Protein AF-A0A6I4V7G6-F1 (afdb_monomer_lite)

Structure (mmCIF, N/CA/C/O backbone):
data_AF-A0A6I4V7G6-F1
#
_entry.id   AF-A0A6I4V7G6-F1
#
loop_
_atom_site.group_PDB
_atom_site.id
_atom_site.type_symbol
_atom_site.label_atom_id
_atom_site.label_alt_id
_atom_site.label_comp_id
_atom_site.label_asym_id
_atom_site.label_entity_id
_atom_site.label_seq_id
_atom_site.pdbx_PDB_ins_code
_atom_site.Cartn_x
_atom_site.Cartn_y
_atom_site.Cartn_z
_atom_site.occupancy
_atom_site.B_iso_or_equiv
_atom_site.auth_seq_id
_atom_site.auth_comp_id
_atom_site.auth_asym_id
_atom_site.auth_atom_id
_atom_site.pdbx_PDB_model_num
ATOM 1 N N . MET A 1 1 ? 0.333 3.963 28.676 1.00 95.50 1 MET A N 1
ATOM 2 C CA . MET A 1 1 ? 1.222 2.802 28.929 1.00 95.50 1 MET A CA 1
ATOM 3 C C . MET A 1 1 ? 2.229 2.685 27.794 1.00 95.50 1 MET A C 1
ATOM 5 O O . MET A 1 1 ? 2.007 3.305 26.758 1.00 95.50 1 MET A O 1
ATOM 9 N N . ASN A 1 2 ? 3.295 1.904 27.986 1.00 95.56 2 ASN A N 1
ATOM 10 C CA . ASN A 1 2 ? 4.269 1.588 26.939 1.00 95.56 2 ASN A CA 1
ATOM 11 C C . ASN A 1 2 ? 3.882 0.261 26.275 1.00 95.56 2 ASN A C 1
ATOM 13 O O . ASN A 1 2 ? 3.703 -0.731 26.978 1.00 95.56 2 ASN A O 1
ATOM 17 N N . ILE A 1 3 ? 3.745 0.241 24.950 1.00 94.75 3 ILE A N 1
ATOM 18 C CA . ILE A 1 3 ? 3.299 -0.928 24.179 1.00 94.75 3 ILE A CA 1
ATOM 19 C C . ILE A 1 3 ? 4.276 -1.166 23.020 1.00 94.75 3 ILE A C 1
ATOM 21 O O . ILE A 1 3 ? 4.683 -0.222 22.344 1.00 94.75 3 ILE A O 1
ATOM 25 N N . SER A 1 4 ? 4.657 -2.420 22.766 1.00 92.38 4 SER A N 1
ATOM 26 C CA . SER A 1 4 ? 5.446 -2.803 21.589 1.00 92.38 4 SER A CA 1
ATOM 27 C C . SER A 1 4 ? 4.628 -3.654 20.617 1.00 92.38 4 SER A C 1
ATOM 29 O O . SER A 1 4 ? 3.832 -4.495 21.028 1.00 92.38 4 SER A O 1
ATOM 31 N N . ILE A 1 5 ? 4.828 -3.429 19.316 1.00 92.31 5 ILE A N 1
ATOM 32 C CA . ILE A 1 5 ? 4.197 -4.179 18.224 1.00 92.31 5 ILE A CA 1
ATOM 33 C C . ILE A 1 5 ? 5.294 -4.646 17.266 1.00 92.31 5 ILE A C 1
ATOM 35 O O . ILE A 1 5 ? 6.051 -3.834 16.728 1.00 92.31 5 ILE A O 1
ATOM 39 N N . ILE A 1 6 ? 5.365 -5.958 17.034 1.00 89.69 6 ILE A N 1
ATOM 40 C CA . ILE A 1 6 ? 6.248 -6.573 16.037 1.00 89.69 6 ILE A CA 1
ATOM 41 C C . ILE A 1 6 ? 5.385 -6.985 14.844 1.00 89.69 6 ILE A C 1
ATOM 43 O O . ILE A 1 6 ? 4.446 -7.760 15.000 1.00 89.69 6 ILE A O 1
ATOM 47 N N . GLY A 1 7 ? 5.703 -6.453 13.664 1.00 80.56 7 GLY A N 1
ATOM 48 C CA . GLY A 1 7 ? 4.901 -6.612 12.453 1.00 80.56 7 GLY A CA 1
ATOM 49 C C . GLY A 1 7 ? 3.954 -5.432 12.246 1.00 80.56 7 GLY A C 1
ATOM 50 O O . GLY A 1 7 ? 2.801 -5.452 12.664 1.00 80.56 7 GLY A O 1
ATOM 51 N N . ALA A 1 8 ? 4.435 -4.399 11.557 1.00 81.06 8 ALA A N 1
ATOM 52 C CA . ALA A 1 8 ? 3.681 -3.176 11.272 1.00 81.06 8 ALA A CA 1
ATOM 53 C C . ALA A 1 8 ? 3.189 -3.113 9.813 1.00 81.06 8 ALA A C 1
ATOM 55 O O . ALA A 1 8 ? 3.330 -2.107 9.124 1.00 81.06 8 ALA A O 1
ATOM 56 N N . GLY A 1 9 ? 2.593 -4.220 9.355 1.00 82.44 9 GLY A N 1
ATOM 57 C CA . GLY A 1 9 ? 1.742 -4.234 8.161 1.00 82.44 9 GLY A CA 1
ATOM 58 C C . GLY A 1 9 ? 0.395 -3.540 8.414 1.00 82.44 9 GLY A C 1
ATOM 59 O O . GLY A 1 9 ? 0.224 -2.859 9.426 1.00 82.44 9 GLY A O 1
ATOM 60 N N . ASN A 1 10 ? -0.595 -3.761 7.541 1.00 80.81 10 ASN A N 1
ATOM 61 C CA . ASN A 1 10 ? -1.910 -3.097 7.618 1.00 80.81 10 ASN A CA 1
ATOM 62 C C . ASN A 1 10 ? -2.555 -3.177 9.017 1.00 80.81 10 ASN A C 1
ATOM 64 O O . ASN A 1 10 ? -3.034 -2.173 9.544 1.00 80.81 10 ASN A O 1
ATOM 68 N N . ILE A 1 11 ? -2.506 -4.349 9.661 1.00 84.62 11 ILE A N 1
ATOM 69 C CA . ILE A 1 11 ? -3.095 -4.564 10.993 1.00 84.62 11 ILE A CA 1
ATOM 70 C C . ILE A 1 11 ? -2.273 -3.868 12.086 1.00 84.62 11 ILE A C 1
ATOM 72 O O . ILE A 1 11 ? -2.802 -3.031 12.818 1.00 84.62 11 ILE A O 1
ATOM 76 N N . GLY A 1 12 ? -0.978 -4.186 12.197 1.00 87.94 12 GLY A N 1
ATOM 77 C CA . GLY A 1 12 ? -0.128 -3.675 13.277 1.00 87.94 12 GLY A CA 1
ATOM 78 C C . GLY A 1 12 ? 0.002 -2.153 13.267 1.00 87.94 12 GLY A C 1
ATOM 79 O O . GLY A 1 12 ? -0.042 -1.521 14.320 1.00 87.94 12 GLY A O 1
ATOM 80 N N . ALA A 1 13 ? 0.069 -1.549 12.080 1.00 86.88 13 ALA A N 1
ATOM 81 C CA . ALA A 1 13 ? 0.095 -0.101 11.937 1.00 86.88 13 ALA A CA 1
ATOM 82 C C . ALA A 1 13 ? -1.235 0.558 12.351 1.00 86.88 13 ALA A C 1
ATOM 84 O O . ALA A 1 13 ? -1.241 1.602 13.002 1.00 86.88 13 ALA A O 1
ATOM 85 N N . THR A 1 14 ? -2.370 -0.073 12.041 1.00 87.44 14 THR A N 1
ATOM 86 C CA . THR A 1 14 ? -3.693 0.417 12.462 1.00 87.44 14 THR A CA 1
ATOM 87 C C . THR A 1 14 ? -3.859 0.374 13.975 1.00 87.44 14 THR A C 1
ATOM 89 O O . THR A 1 14 ? -4.323 1.349 14.570 1.00 87.44 14 THR A O 1
ATOM 92 N N . LEU A 1 15 ? -3.436 -0.724 14.611 1.00 89.06 15 LEU A N 1
ATOM 93 C CA . LEU A 1 15 ? -3.395 -0.825 16.070 1.00 89.06 15 LEU A CA 1
ATOM 94 C C . LEU A 1 15 ? -2.524 0.284 16.660 1.00 89.06 15 LEU A C 1
ATOM 96 O O . LEU A 1 15 ? -2.960 0.978 17.574 1.00 89.06 15 LEU A O 1
ATOM 100 N N . ALA A 1 16 ? -1.339 0.506 16.088 1.00 90.88 16 ALA A N 1
ATOM 101 C CA . ALA A 1 16 ? -0.447 1.571 16.517 1.00 90.88 16 ALA A CA 1
ATOM 102 C C . ALA A 1 16 ? -1.108 2.953 16.457 1.00 90.88 16 ALA A C 1
ATOM 104 O O . ALA A 1 16 ? -1.110 3.659 17.459 1.00 90.88 16 ALA A O 1
ATOM 105 N N . ARG A 1 17 ? -1.745 3.331 15.341 1.00 88.81 17 ARG A N 1
ATOM 106 C CA . ARG A 1 17 ? -2.442 4.629 15.250 1.00 88.81 17 ARG A CA 1
ATOM 107 C C . ARG A 1 17 ? -3.540 4.781 16.296 1.00 88.81 17 ARG A C 1
ATOM 109 O O . ARG A 1 17 ? -3.624 5.823 16.940 1.00 88.81 17 ARG A O 1
ATOM 116 N N . LYS A 1 18 ? -4.368 3.751 16.491 1.00 88.31 18 LYS A N 1
ATOM 117 C CA . LYS A 1 18 ? -5.465 3.798 17.471 1.00 88.31 18 LYS A CA 1
ATOM 118 C C . LYS A 1 18 ? -4.943 3.911 18.907 1.00 88.31 18 LYS A C 1
ATOM 120 O O . LYS A 1 18 ? -5.457 4.713 19.678 1.00 88.31 18 LYS A O 1
ATOM 125 N N . LEU A 1 19 ? -3.900 3.156 19.255 1.00 90.94 19 LEU A N 1
ATOM 126 C CA . LEU A 1 19 ? -3.274 3.200 20.580 1.00 90.94 19 LEU A CA 1
ATOM 127 C C . LEU A 1 19 ? -2.5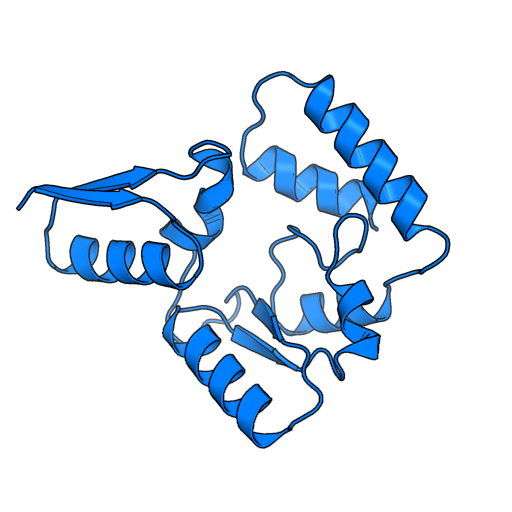30 4.528 20.817 1.00 90.94 19 LEU A C 1
ATOM 129 O O . LEU A 1 19 ? -2.582 5.059 21.924 1.00 90.94 19 LEU A O 1
ATOM 133 N N . ALA A 1 20 ? -1.896 5.095 19.785 1.00 90.38 20 ALA A N 1
ATOM 134 C CA . ALA A 1 20 ? -1.269 6.416 19.848 1.00 90.38 20 ALA A CA 1
ATOM 135 C C . ALA A 1 20 ? -2.312 7.508 20.120 1.00 90.38 20 ALA A C 1
ATOM 137 O O . ALA A 1 20 ? -2.133 8.318 21.025 1.00 90.38 20 ALA A O 1
ATOM 138 N N . ALA A 1 21 ? -3.434 7.484 19.390 1.00 88.19 21 ALA A N 1
ATOM 139 C CA . ALA A 1 21 ? -4.548 8.411 19.593 1.00 88.19 21 ALA A CA 1
ATOM 140 C C . ALA A 1 21 ? -5.174 8.293 20.997 1.00 88.19 21 ALA A C 1
ATOM 142 O O . ALA A 1 21 ? -5.678 9.276 21.530 1.00 88.19 21 ALA A O 1
ATOM 143 N N . ALA A 1 22 ? -5.092 7.115 21.623 1.00 92.94 22 ALA A N 1
ATOM 144 C CA . ALA A 1 22 ? -5.497 6.883 23.010 1.00 92.94 22 ALA A CA 1
ATOM 145 C C . ALA A 1 22 ? -4.438 7.308 24.056 1.00 92.94 22 ALA A C 1
ATOM 147 O O . ALA A 1 22 ? -4.595 7.031 25.246 1.00 92.94 22 ALA A O 1
ATOM 148 N N . GLY A 1 23 ? -3.343 7.958 23.642 1.00 94.56 23 GLY A N 1
ATOM 149 C CA . GLY A 1 23 ? -2.301 8.469 24.538 1.00 94.56 23 GLY A CA 1
ATOM 150 C C . GLY A 1 23 ? -1.307 7.411 25.026 1.00 94.56 23 GLY A C 1
ATOM 151 O O . GLY A 1 23 ? -0.732 7.543 26.108 1.00 94.56 23 GLY A O 1
ATOM 152 N N . HIS A 1 24 ? -1.119 6.316 24.286 1.00 95.25 24 HIS A N 1
ATOM 153 C CA . HIS A 1 24 ? -0.101 5.312 24.603 1.00 95.25 24 HIS A CA 1
ATOM 154 C C . HIS A 1 24 ? 1.224 5.585 23.887 1.00 95.25 24 HIS A C 1
ATOM 156 O O . HIS A 1 24 ? 1.256 6.026 22.741 1.00 95.25 24 HIS A O 1
ATOM 162 N N . THR A 1 25 ? 2.329 5.249 24.551 1.00 94.38 25 THR A N 1
ATOM 163 C CA . THR A 1 25 ? 3.672 5.293 23.966 1.00 94.38 25 THR A CA 1
ATOM 164 C C . THR A 1 25 ? 3.947 3.967 23.270 1.00 94.38 25 THR A C 1
ATOM 166 O O . THR A 1 25 ? 3.809 2.906 23.884 1.00 94.38 25 THR A O 1
ATOM 169 N N . LEU A 1 26 ? 4.353 4.007 22.001 1.00 92.38 26 LEU A N 1
ATOM 170 C CA . LEU A 1 26 ? 4.487 2.815 21.162 1.00 92.38 26 LEU A CA 1
ATOM 171 C C . LEU A 1 26 ? 5.917 2.601 20.669 1.00 92.38 26 LEU A C 1
ATOM 173 O O . LEU A 1 26 ? 6.643 3.551 20.388 1.00 92.38 26 LEU A O 1
ATOM 177 N N . ARG A 1 27 ? 6.296 1.333 20.499 1.00 92.00 27 ARG A N 1
ATOM 178 C CA . ARG A 1 27 ? 7.449 0.919 19.690 1.00 92.00 27 ARG A CA 1
ATOM 179 C C . ARG A 1 27 ? 6.986 -0.044 18.611 1.00 92.00 27 ARG A C 1
ATOM 181 O O . ARG A 1 27 ? 6.408 -1.081 18.926 1.00 92.00 27 ARG A O 1
ATOM 188 N N . LEU A 1 28 ? 7.246 0.295 17.354 1.00 91.00 28 LEU A N 1
ATOM 189 C CA . LEU A 1 28 ? 6.917 -0.543 16.206 1.00 91.00 28 LEU A CA 1
ATOM 190 C C . LEU A 1 28 ? 8.201 -1.086 15.591 1.00 91.00 28 LEU A C 1
ATOM 192 O O . LEU A 1 28 ? 9.171 -0.350 15.428 1.00 91.00 28 LEU A O 1
ATOM 196 N N . ALA A 1 29 ? 8.185 -2.363 15.229 1.00 89.00 29 ALA A N 1
ATOM 197 C CA . ALA A 1 29 ? 9.300 -3.013 14.559 1.00 89.00 29 ALA A CA 1
ATOM 198 C C . ALA A 1 29 ? 8.823 -3.818 13.346 1.00 89.00 29 ALA A C 1
ATOM 200 O O . ALA A 1 29 ? 7.750 -4.427 13.356 1.00 89.00 29 ALA A O 1
ATOM 201 N N . ASN A 1 30 ? 9.659 -3.852 12.311 1.00 89.00 30 ASN A N 1
ATOM 202 C CA . ASN A 1 30 ? 9.506 -4.717 11.149 1.00 89.00 30 ASN A CA 1
ATOM 203 C C . ASN A 1 30 ? 10.869 -5.282 10.748 1.00 89.00 30 ASN A C 1
ATOM 205 O O . ASN A 1 30 ? 11.891 -4.626 10.946 1.00 89.00 30 ASN A O 1
ATOM 209 N N . SER A 1 31 ? 10.889 -6.476 10.155 1.00 84.38 31 SER A N 1
ATOM 210 C CA . SER A 1 31 ? 12.138 -7.159 9.788 1.00 84.38 31 SER A CA 1
ATOM 211 C C . SER A 1 31 ? 12.980 -6.389 8.766 1.00 84.38 31 SER A C 1
ATOM 213 O O . SER A 1 31 ? 14.189 -6.572 8.713 1.00 84.38 31 SER A O 1
ATOM 215 N N . ARG A 1 32 ? 12.353 -5.499 7.985 1.00 83.00 32 ARG A N 1
ATOM 216 C CA . ARG A 1 32 ? 13.000 -4.659 6.963 1.00 83.00 32 ARG A CA 1
ATOM 217 C C . ARG A 1 32 ? 13.313 -3.236 7.451 1.00 83.00 32 ARG A C 1
ATOM 219 O O . ARG A 1 32 ? 13.444 -2.323 6.642 1.00 83.00 32 ARG A O 1
ATOM 226 N N . GLY A 1 33 ? 13.380 -3.032 8.767 1.00 85.38 33 GLY A N 1
ATOM 227 C CA . GLY A 1 33 ? 13.688 -1.736 9.376 1.00 85.38 33 GLY A CA 1
ATOM 228 C C . GLY A 1 33 ? 12.507 -0.751 9.406 1.00 85.38 33 GLY A C 1
ATOM 229 O O . GLY A 1 33 ? 11.438 -1.034 8.855 1.00 85.38 33 GLY A O 1
ATOM 230 N N . PRO A 1 34 ? 12.669 0.409 10.066 1.00 84.38 34 PRO A N 1
ATOM 231 C CA . PRO A 1 34 ? 11.583 1.362 10.322 1.00 84.38 34 PRO A CA 1
ATOM 232 C C . PRO A 1 34 ? 11.035 2.022 9.049 1.00 84.38 34 PRO A C 1
ATOM 234 O O . PRO A 1 34 ? 9.822 2.184 8.924 1.00 84.38 34 PRO A O 1
ATOM 237 N N . ASN A 1 35 ? 11.889 2.318 8.064 1.00 86.25 35 ASN A N 1
ATOM 238 C CA . ASN A 1 35 ? 11.460 2.959 6.814 1.00 86.25 35 ASN A CA 1
ATOM 239 C C . ASN A 1 35 ? 10.449 2.092 6.044 1.00 86.25 35 ASN A C 1
ATOM 241 O O . ASN A 1 35 ? 9.548 2.608 5.399 1.00 86.25 35 ASN A O 1
ATOM 245 N N . SER A 1 36 ? 10.523 0.763 6.180 1.00 84.00 36 SER A N 1
ATOM 246 C CA . SER A 1 36 ? 9.636 -0.171 5.473 1.00 84.00 36 SER A CA 1
ATOM 247 C C . SER A 1 36 ? 8.164 -0.152 5.914 1.00 84.00 36 SER A C 1
ATOM 249 O O . SER A 1 36 ? 7.335 -0.802 5.279 1.00 84.00 36 SER A O 1
ATOM 251 N N . ILE A 1 37 ? 7.836 0.537 7.010 1.00 86.38 37 ILE A N 1
ATOM 252 C CA . ILE A 1 37 ? 6.485 0.584 7.597 1.00 86.38 37 ILE A CA 1
ATOM 253 C C . ILE A 1 37 ? 5.951 2.006 7.745 1.00 86.38 37 ILE A C 1
ATOM 255 O O . ILE A 1 37 ? 4.859 2.195 8.282 1.00 86.38 37 ILE A O 1
ATOM 259 N N . GLN A 1 38 ? 6.700 3.001 7.272 1.00 89.12 38 GLN A N 1
ATOM 260 C CA . GLN A 1 38 ? 6.409 4.401 7.535 1.00 89.12 38 GLN A CA 1
ATOM 261 C C . GLN A 1 38 ? 5.051 4.829 6.958 1.00 89.12 38 GLN A C 1
ATOM 263 O O . GLN A 1 38 ? 4.222 5.358 7.698 1.00 89.12 38 GLN A O 1
ATOM 268 N N . THR A 1 39 ? 4.764 4.519 5.684 1.00 89.56 39 THR A N 1
ATOM 269 C CA . THR A 1 39 ? 3.449 4.805 5.072 1.00 89.56 39 THR A CA 1
ATOM 270 C C . THR A 1 39 ? 2.324 4.216 5.902 1.00 89.56 39 THR A C 1
ATOM 272 O O . THR A 1 39 ? 1.380 4.911 6.270 1.00 89.56 39 THR A O 1
ATOM 275 N N . LEU A 1 40 ? 2.434 2.923 6.214 1.00 86.88 40 LEU A N 1
ATOM 276 C CA . LEU A 1 40 ? 1.374 2.213 6.901 1.00 86.88 40 LEU A CA 1
ATOM 277 C C . LEU A 1 40 ? 1.170 2.780 8.290 1.00 86.88 40 LEU A C 1
ATOM 279 O O . LEU A 1 40 ? 0.020 2.899 8.674 1.00 86.88 40 LEU A O 1
ATOM 283 N N . ALA A 1 41 ? 2.227 3.143 9.020 1.00 86.81 41 ALA A N 1
ATOM 284 C CA . ALA A 1 41 ? 2.143 3.715 10.359 1.00 86.81 41 ALA A CA 1
ATOM 285 C C . ALA A 1 41 ? 1.540 5.128 10.365 1.00 86.81 41 ALA A C 1
ATOM 287 O O . ALA A 1 41 ? 0.685 5.409 11.205 1.00 86.81 41 ALA A O 1
ATOM 288 N N . GLU A 1 42 ? 1.931 5.984 9.421 1.00 88.81 42 GLU A N 1
ATOM 289 C CA . GLU A 1 42 ? 1.718 7.435 9.514 1.00 88.81 42 GLU A CA 1
ATOM 290 C C . GLU A 1 42 ? 0.634 7.981 8.577 1.00 88.81 42 GLU A C 1
ATOM 292 O O . GLU A 1 42 ? 0.059 9.027 8.862 1.00 88.81 42 GLU A O 1
ATOM 297 N N . LYS A 1 43 ? 0.346 7.312 7.454 1.00 91.25 43 LYS A N 1
ATOM 298 C CA . LYS A 1 43 ? -0.453 7.892 6.354 1.00 91.25 43 LYS A CA 1
ATOM 299 C C . LYS A 1 43 ? -1.911 7.440 6.303 1.00 91.25 43 LYS A C 1
ATOM 301 O O . LYS A 1 43 ? -2.631 7.853 5.398 1.00 91.25 43 LYS A O 1
ATOM 306 N N . GLY A 1 44 ? -2.356 6.616 7.252 1.00 91.00 44 GLY A N 1
ATOM 307 C CA . GLY A 1 44 ? -3.764 6.226 7.338 1.00 91.00 44 GLY A CA 1
ATOM 308 C C . GLY A 1 44 ? -4.655 7.436 7.644 1.00 91.00 44 GLY A C 1
ATOM 309 O O . GLY A 1 44 ? -4.408 8.151 8.613 1.00 91.00 44 GLY A O 1
ATOM 310 N N . GLN A 1 45 ? -5.697 7.641 6.842 1.00 92.19 45 GLN A N 1
ATOM 311 C CA . GLN A 1 45 ? -6.630 8.767 6.928 1.00 92.19 45 GLN A CA 1
ATOM 312 C C . GLN A 1 45 ? -8.092 8.295 7.045 1.00 92.19 45 GLN A C 1
ATOM 314 O O . GLN A 1 45 ? -8.413 7.184 6.611 1.00 92.19 45 GLN A O 1
ATOM 319 N N . PRO A 1 46 ? -8.999 9.121 7.607 1.00 91.50 46 PRO A N 1
ATOM 320 C CA . PRO A 1 46 ? -10.438 8.869 7.548 1.00 91.50 46 PRO A CA 1
ATOM 321 C C . PRO A 1 46 ? -10.946 8.728 6.107 1.00 91.50 46 PRO A C 1
ATOM 323 O O . PRO A 1 46 ? -10.380 9.313 5.183 1.00 91.50 46 PRO A O 1
ATOM 326 N N . ALA A 1 47 ? -12.029 7.973 5.923 1.00 91.38 47 ALA A N 1
ATOM 327 C CA . ALA A 1 47 ? -12.678 7.823 4.624 1.00 91.38 47 ALA A CA 1
ATOM 328 C C . ALA A 1 47 ? -13.162 9.176 4.066 1.00 91.38 47 ALA A C 1
ATOM 330 O O . ALA A 1 47 ? -13.587 10.051 4.821 1.00 91.38 47 ALA A O 1
ATOM 331 N N . GLY A 1 48 ? -13.106 9.332 2.739 1.00 89.00 48 GLY A N 1
ATOM 332 C CA . GLY A 1 48 ? -13.552 10.539 2.028 1.00 89.00 48 GLY A CA 1
ATOM 333 C C . GLY A 1 48 ? -12.497 11.639 1.864 1.00 89.00 48 GLY A C 1
ATOM 334 O O . GLY A 1 48 ? -12.779 12.654 1.231 1.00 89.00 48 GLY A O 1
ATOM 335 N N . GLN A 1 49 ? -11.283 11.451 2.390 1.00 93.25 49 GLN A N 1
ATOM 336 C CA . GLN A 1 49 ? -10.184 12.397 2.190 1.00 93.25 49 GLN A CA 1
ATOM 337 C C . GLN A 1 49 ? -9.663 12.336 0.739 1.00 93.25 49 GLN A C 1
ATOM 339 O O . GLN A 1 49 ? -9.385 11.240 0.252 1.00 93.25 49 GLN A O 1
ATOM 344 N N . PRO A 1 50 ? -9.488 13.481 0.048 1.00 85.75 50 PRO A N 1
ATOM 345 C CA . PRO A 1 50 ? -9.198 13.512 -1.391 1.00 85.75 50 PRO A CA 1
ATOM 346 C C . PRO A 1 50 ? -7.858 12.864 -1.7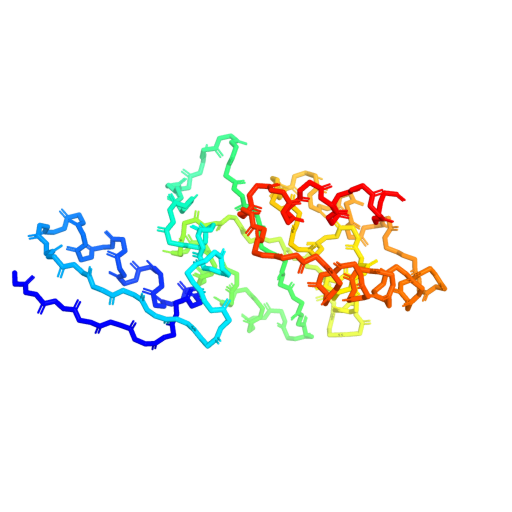77 1.00 85.75 50 PRO A C 1
ATOM 348 O O . PRO A 1 50 ? -7.753 12.269 -2.845 1.00 85.75 50 PRO A O 1
ATOM 351 N N . ASP A 1 51 ? -6.865 12.920 -0.887 1.00 88.50 51 ASP A N 1
ATOM 352 C CA . ASP A 1 51 ? -5.523 12.357 -1.097 1.00 88.50 51 ASP A CA 1
ATOM 353 C C . ASP A 1 51 ? -5.288 11.089 -0.264 1.00 88.50 51 ASP A C 1
ATOM 35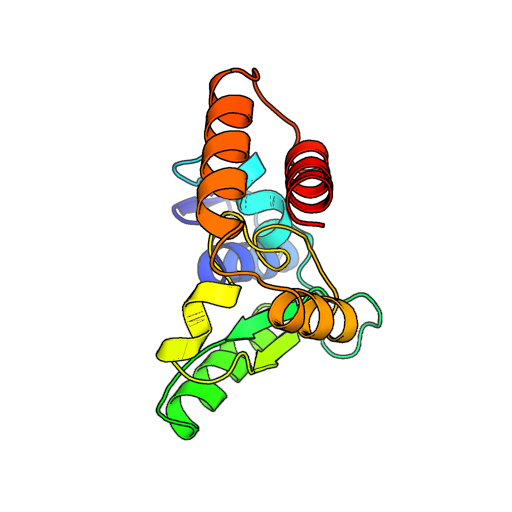5 O O . ASP A 1 51 ? -4.162 10.780 0.147 1.00 88.50 51 ASP A O 1
ATOM 359 N N . ARG A 1 52 ? -6.360 10.357 0.056 1.00 95.12 52 ARG A N 1
ATOM 360 C CA . ARG A 1 52 ? -6.239 9.080 0.754 1.00 95.12 52 ARG A CA 1
ATOM 361 C C . ARG A 1 52 ? -5.523 8.079 -0.149 1.00 95.12 52 ARG A C 1
ATOM 363 O O . ARG A 1 52 ? -5.870 7.886 -1.313 1.00 95.12 52 ARG A O 1
ATOM 370 N N . LEU A 1 53 ? -4.471 7.471 0.392 1.00 97.00 53 LEU A N 1
ATOM 371 C CA . LEU A 1 53 ? -3.707 6.463 -0.333 1.00 97.00 53 LEU A CA 1
ATOM 372 C C . LEU A 1 53 ? -4.546 5.193 -0.482 1.00 97.00 53 LEU A C 1
ATOM 374 O O . LEU A 1 53 ? -5.296 4.828 0.425 1.00 97.00 53 LEU A O 1
ATOM 378 N N . ALA A 1 54 ? -4.383 4.518 -1.612 1.00 97.06 54 ALA A N 1
ATOM 379 C CA . ALA A 1 54 ? -5.140 3.337 -1.974 1.00 97.06 54 ALA A CA 1
ATOM 380 C C . ALA A 1 54 ? -4.284 2.064 -1.925 1.00 97.06 54 ALA A C 1
ATOM 382 O O . ALA A 1 54 ? -3.078 2.087 -2.183 1.00 97.06 54 ALA A O 1
ATOM 383 N N . ILE A 1 55 ? -4.927 0.941 -1.611 1.00 97.25 55 ILE A N 1
ATOM 384 C CA . ILE A 1 55 ? -4.341 -0.399 -1.585 1.00 97.25 55 ILE A CA 1
ATOM 385 C C . ILE A 1 55 ? -5.141 -1.295 -2.541 1.00 97.25 55 ILE A C 1
ATOM 387 O O . ILE A 1 55 ? -6.367 -1.389 -2.408 1.00 97.25 55 ILE A O 1
ATOM 391 N N . PRO A 1 56 ? -4.477 -1.971 -3.495 1.00 97.94 56 PRO A N 1
ATOM 392 C CA . PRO A 1 56 ? -5.151 -2.865 -4.420 1.00 97.94 56 PRO A CA 1
ATOM 393 C C . PRO A 1 56 ? -5.468 -4.212 -3.750 1.00 97.94 56 PRO A C 1
ATOM 395 O O . PRO A 1 56 ? -4.673 -4.745 -2.969 1.00 97.94 56 PRO A O 1
ATOM 398 N N . VAL A 1 57 ? -6.640 -4.768 -4.055 1.00 98.38 57 VAL A N 1
ATOM 399 C CA . VAL A 1 57 ? -7.120 -6.060 -3.556 1.00 98.38 57 VAL A CA 1
ATOM 400 C C . VAL A 1 57 ? -7.546 -6.918 -4.740 1.00 98.38 57 VAL A C 1
ATOM 402 O O . VAL A 1 57 ? -8.462 -6.563 -5.476 1.00 98.38 57 VAL A O 1
ATOM 405 N N . ALA A 1 58 ? -6.901 -8.069 -4.901 1.00 98.38 58 ALA A N 1
ATOM 406 C CA . ALA A 1 58 ? -7.216 -9.056 -5.926 1.00 98.38 58 ALA A CA 1
ATOM 407 C C . ALA A 1 58 ? -7.773 -10.331 -5.279 1.00 98.38 58 ALA A C 1
ATOM 409 O O . ALA A 1 58 ? -7.289 -10.760 -4.230 1.00 98.38 58 ALA A O 1
ATOM 410 N N . GLY A 1 59 ? -8.780 -10.943 -5.900 1.00 98.00 59 GLY A N 1
ATOM 411 C CA . GLY A 1 59 ? -9.436 -12.140 -5.374 1.00 98.00 59 GLY A CA 1
ATOM 412 C C . GLY A 1 59 ? -10.520 -12.674 -6.306 1.00 98.00 59 GLY A C 1
ATOM 413 O O . GLY A 1 59 ? -11.218 -11.892 -6.955 1.00 98.00 59 GLY A O 1
ATOM 414 N N . ASP A 1 60 ? -10.646 -14.001 -6.360 1.00 98.31 60 ASP A N 1
ATOM 415 C CA . ASP A 1 60 ? -11.569 -14.699 -7.268 1.00 98.31 60 ASP A CA 1
ATOM 416 C C . ASP A 1 60 ? -12.994 -14.804 -6.706 1.00 98.31 60 ASP A C 1
ATOM 418 O O . ASP A 1 60 ? -13.958 -14.807 -7.466 1.00 98.31 60 ASP A O 1
ATOM 422 N N . ASP A 1 61 ? -13.135 -14.854 -5.377 1.00 98.31 61 ASP A N 1
ATOM 423 C CA . ASP A 1 61 ? -14.425 -14.825 -4.686 1.00 98.31 61 ASP A CA 1
ATOM 424 C C . ASP A 1 61 ? -14.843 -13.361 -4.427 1.00 98.31 61 ASP A C 1
ATOM 426 O O . ASP A 1 61 ? -14.173 -12.660 -3.654 1.00 98.31 61 ASP A O 1
ATOM 430 N N . PRO A 1 62 ? -15.945 -12.874 -5.033 1.00 97.25 62 PRO A N 1
ATOM 431 C CA . PRO A 1 62 ? -16.382 -11.490 -4.869 1.00 97.25 62 PRO A CA 1
ATOM 432 C C . PRO A 1 62 ? -16.763 -11.127 -3.430 1.00 97.25 62 PRO A C 1
ATOM 434 O O . PRO A 1 62 ? -16.508 -10.003 -2.997 1.00 97.25 62 PRO A O 1
ATOM 437 N N . GLN A 1 63 ? -17.352 -12.057 -2.673 1.00 97.94 63 GLN A N 1
ATOM 438 C CA . GLN A 1 63 ? -17.767 -11.815 -1.293 1.00 97.94 63 GLN A CA 1
ATOM 439 C C . GLN A 1 63 ? -16.544 -11.727 -0.377 1.00 97.94 63 GLN A C 1
ATOM 441 O O . GLN A 1 63 ? -16.434 -10.792 0.419 1.00 97.94 63 GLN A O 1
ATOM 446 N N . ALA A 1 64 ? -15.596 -12.654 -0.514 1.00 97.94 64 ALA A N 1
ATOM 447 C CA . ALA A 1 64 ? -14.358 -12.622 0.259 1.00 97.94 64 ALA A CA 1
ATOM 448 C C . ALA A 1 64 ? -13.515 -11.380 -0.075 1.00 97.94 64 ALA A C 1
ATOM 450 O O . ALA A 1 64 ? -12.974 -10.731 0.825 1.00 97.94 64 ALA A O 1
ATOM 451 N N . LYS A 1 65 ? -13.449 -10.999 -1.358 1.00 98.06 65 LYS A N 1
ATOM 452 C CA . LYS A 1 65 ? -12.768 -9.775 -1.795 1.00 98.06 65 LYS A CA 1
ATOM 453 C C . LYS A 1 65 ? -13.415 -8.525 -1.201 1.00 98.06 65 LYS A C 1
ATOM 455 O O . LYS A 1 65 ? -12.696 -7.677 -0.676 1.00 98.06 65 LYS A O 1
ATOM 460 N N . ALA A 1 66 ? -14.746 -8.435 -1.195 1.00 97.81 66 ALA A N 1
ATOM 461 C CA . ALA A 1 66 ? -15.454 -7.318 -0.573 1.00 97.81 66 ALA A CA 1
ATOM 462 C C . ALA A 1 66 ? -15.122 -7.185 0.926 1.00 97.81 66 ALA A C 1
ATOM 464 O O . ALA A 1 66 ? -14.842 -6.082 1.395 1.00 97.81 66 ALA A O 1
ATOM 465 N N . VAL A 1 67 ? -15.055 -8.302 1.663 1.00 97.75 67 VAL A N 1
ATOM 466 C CA . VAL A 1 67 ? -14.630 -8.302 3.077 1.00 97.75 67 VAL A CA 1
ATOM 467 C C . VAL A 1 67 ? -13.201 -7.774 3.226 1.00 97.75 67 VAL A C 1
ATOM 469 O O . VAL A 1 67 ? -12.942 -6.922 4.078 1.00 97.75 67 VAL A O 1
ATOM 472 N N . ALA A 1 68 ? -12.268 -8.231 2.388 1.00 96.31 68 ALA A N 1
ATOM 473 C CA . ALA A 1 68 ? -10.888 -7.749 2.412 1.00 96.31 68 ALA A CA 1
ATOM 474 C C . ALA A 1 68 ? -10.795 -6.240 2.120 1.00 96.31 68 ALA A C 1
ATOM 476 O O . ALA A 1 68 ? -10.053 -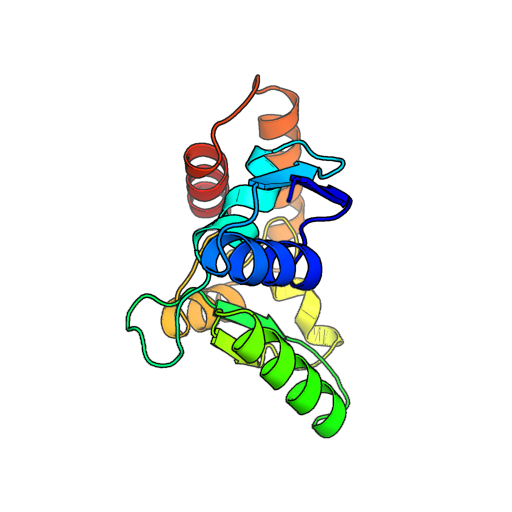5.525 2.795 1.00 96.31 68 ALA A O 1
ATOM 477 N N . MET A 1 69 ? -11.590 -5.737 1.175 1.00 97.25 69 MET A N 1
ATOM 478 C CA . MET A 1 69 ? -11.673 -4.309 0.864 1.00 97.25 69 MET A CA 1
ATOM 479 C C . MET A 1 69 ? -12.223 -3.491 2.042 1.00 97.25 69 MET A C 1
ATOM 481 O O . MET A 1 69 ? -11.681 -2.433 2.354 1.00 97.25 69 MET A O 1
ATOM 485 N N . THR A 1 70 ? -13.231 -3.994 2.766 1.00 96.19 70 THR A N 1
ATOM 486 C CA . THR A 1 70 ? -13.713 -3.351 4.004 1.00 96.19 70 THR A CA 1
ATOM 487 C C . THR A 1 70 ? -12.622 -3.280 5.076 1.00 96.19 70 THR A C 1
ATOM 489 O O . THR A 1 70 ? -12.505 -2.278 5.779 1.00 96.19 70 THR A O 1
ATOM 492 N N . LEU A 1 71 ? -11.791 -4.318 5.203 1.00 94.06 71 LEU A N 1
ATOM 493 C CA . LEU A 1 71 ? -10.676 -4.309 6.154 1.00 94.06 71 LEU A CA 1
ATOM 494 C C . LEU A 1 71 ? -9.597 -3.291 5.771 1.00 94.06 71 LEU A C 1
ATOM 496 O O . LEU A 1 71 ? -9.061 -2.620 6.653 1.00 94.06 71 LEU A O 1
ATOM 500 N N . VAL A 1 72 ? -9.296 -3.149 4.478 1.00 94.81 72 VAL A N 1
ATOM 501 C CA . VAL A 1 72 ? -8.405 -2.093 3.975 1.00 94.81 72 VAL A CA 1
ATOM 502 C C . VAL A 1 72 ? -8.958 -0.715 4.339 1.00 94.81 72 VAL A C 1
ATOM 504 O O . VAL A 1 72 ? -8.244 0.073 4.961 1.00 94.81 72 VAL A O 1
ATOM 507 N N . ASP A 1 73 ? -10.241 -0.459 4.080 1.00 94.25 73 ASP A N 1
ATOM 508 C CA . ASP A 1 73 ? -10.879 0.808 4.448 1.00 94.25 73 ASP A CA 1
ATOM 509 C C . ASP A 1 73 ? -10.779 1.102 5.953 1.00 94.25 73 ASP A C 1
ATOM 511 O O . ASP A 1 73 ? -10.335 2.176 6.370 1.00 94.25 73 ASP A O 1
ATOM 515 N N . ALA A 1 74 ? -11.057 0.105 6.795 1.00 90.81 74 ALA A N 1
ATOM 516 C CA . ALA A 1 74 ? -10.953 0.235 8.246 1.00 90.81 74 ALA A CA 1
ATOM 517 C C . ALA A 1 74 ? -9.525 0.563 8.733 1.00 90.81 74 ALA A C 1
ATOM 519 O O . ALA A 1 74 ? -9.345 1.085 9.841 1.00 90.81 74 ALA A O 1
ATOM 520 N N . THR A 1 75 ? -8.505 0.282 7.914 1.00 90.62 75 THR A N 1
ATOM 521 C CA . THR A 1 75 ? -7.106 0.636 8.193 1.00 90.62 75 THR A CA 1
ATOM 522 C C . THR A 1 75 ? -6.758 2.073 7.793 1.00 90.62 75 THR A C 1
ATOM 524 O O . THR A 1 75 ? -5.669 2.545 8.103 1.00 90.62 75 THR A O 1
ATOM 527 N N . GLY A 1 76 ? -7.675 2.831 7.193 1.00 92.44 76 GLY A N 1
ATOM 528 C CA . GLY A 1 76 ? -7.438 4.228 6.826 1.00 92.44 76 GLY A CA 1
ATOM 529 C C . GLY A 1 76 ? -6.856 4.420 5.423 1.00 92.44 76 GLY A C 1
ATOM 530 O O . GLY A 1 76 ? -6.327 5.490 5.137 1.00 92.44 76 GLY A O 1
ATOM 531 N N . PHE A 1 77 ? -6.979 3.422 4.553 1.00 95.75 77 PHE A N 1
ATOM 532 C CA . PHE A 1 77 ? -6.582 3.479 3.146 1.00 95.75 77 PHE A CA 1
ATOM 533 C C . PHE A 1 77 ? -7.775 3.126 2.268 1.00 95.75 77 PHE A C 1
ATOM 535 O O . PHE A 1 77 ? -8.600 2.315 2.674 1.00 95.75 77 PHE A O 1
ATOM 542 N N . ASP A 1 78 ? -7.880 3.706 1.079 1.00 97.38 78 ASP A N 1
ATOM 543 C CA . ASP A 1 78 ? -8.921 3.278 0.150 1.00 97.38 78 ASP A CA 1
ATOM 544 C C . ASP A 1 78 ? -8.615 1.876 -0.388 1.00 97.38 78 ASP A C 1
ATOM 546 O O . ASP A 1 78 ? -7.459 1.520 -0.618 1.00 97.38 78 ASP A O 1
ATOM 550 N N . ALA A 1 79 ? -9.652 1.081 -0.629 1.00 97.19 79 ALA A N 1
ATOM 551 C CA . ALA A 1 79 ? -9.512 -0.212 -1.283 1.00 97.19 79 ALA A CA 1
ATOM 552 C C . ALA A 1 79 ? -9.846 -0.095 -2.772 1.00 97.19 79 ALA A C 1
ATOM 554 O O . ALA A 1 79 ? -10.917 0.392 -3.130 1.00 97.19 79 ALA A O 1
ATOM 555 N N . VAL A 1 80 ? -8.962 -0.594 -3.635 1.00 98.12 80 VAL A N 1
ATOM 556 C CA . VAL A 1 80 ? -9.202 -0.690 -5.082 1.00 98.12 80 VAL A CA 1
ATOM 557 C C . VAL A 1 80 ? -9.343 -2.156 -5.462 1.00 98.12 80 VAL A C 1
ATOM 559 O O . VAL A 1 80 ? -8.460 -2.957 -5.164 1.00 98.12 80 VAL A O 1
ATOM 562 N N . ASP A 1 81 ? -10.438 -2.515 -6.131 1.00 98.12 81 ASP A N 1
ATOM 563 C CA . ASP A 1 81 ? -10.571 -3.841 -6.736 1.00 98.12 81 ASP A CA 1
ATOM 564 C C . ASP A 1 81 ? -9.573 -3.966 -7.898 1.00 98.12 81 ASP A C 1
ATOM 566 O O . ASP A 1 81 ? -9.673 -3.262 -8.902 1.00 98.12 81 ASP A O 1
ATOM 570 N N . ALA A 1 82 ? -8.592 -4.850 -7.736 1.00 97.94 82 ALA A N 1
ATOM 571 C CA . ALA A 1 82 ? -7.530 -5.108 -8.701 1.00 97.94 82 ALA A CA 1
ATOM 572 C C . ALA A 1 82 ? -7.791 -6.351 -9.571 1.00 97.94 82 ALA A C 1
ATOM 574 O O . ALA A 1 82 ? -6.899 -6.798 -10.291 1.00 97.94 82 ALA A O 1
ATOM 575 N N . GLY A 1 83 ? -9.006 -6.902 -9.524 1.00 97.88 83 GLY A N 1
ATOM 576 C CA . GLY A 1 83 ? -9.436 -8.031 -10.339 1.00 97.88 83 GLY A CA 1
ATOM 577 C C . GLY A 1 83 ? -9.303 -9.383 -9.637 1.00 97.88 83 GLY A C 1
ATOM 578 O O . GLY A 1 83 ? -9.567 -9.522 -8.437 1.00 97.88 83 GLY A O 1
ATOM 579 N N . SER A 1 84 ? -8.968 -10.402 -10.426 1.00 98.31 84 SER A N 1
ATOM 580 C CA . SER A 1 84 ? -8.834 -11.798 -9.992 1.00 98.31 84 SER A CA 1
ATOM 581 C C . SER A 1 84 ? -7.449 -12.077 -9.401 1.00 98.31 84 SER A C 1
ATOM 583 O O . SER A 1 84 ? -6.520 -11.283 -9.566 1.00 98.31 84 SER A O 1
ATOM 585 N N . LEU A 1 85 ? -7.240 -13.240 -8.781 1.00 97.62 85 LEU A N 1
ATOM 586 C CA . LEU A 1 85 ? -5.893 -13.661 -8.378 1.00 97.62 85 LEU A CA 1
ATOM 587 C C . LEU A 1 85 ? -4.934 -13.732 -9.575 1.00 97.62 85 LEU A C 1
ATOM 589 O O . LEU A 1 85 ? -3.750 -13.421 -9.428 1.00 97.62 85 LEU A O 1
ATOM 593 N N . SER A 1 86 ? -5.438 -14.057 -10.770 1.00 97.69 86 SER A N 1
ATOM 594 C CA . SER A 1 86 ? -4.636 -14.082 -11.999 1.00 97.69 86 SER A CA 1
ATOM 595 C C . SER A 1 86 ? -4.167 -12.692 -12.462 1.00 97.69 86 SER A C 1
ATOM 597 O O . SER A 1 86 ? -3.185 -12.595 -13.202 1.00 97.69 86 SER A O 1
ATOM 599 N N . ASP A 1 87 ? -4.802 -11.617 -11.978 1.00 97.81 87 ASP A N 1
ATOM 600 C CA . ASP A 1 87 ? -4.415 -10.219 -12.208 1.00 97.81 87 ASP A CA 1
ATOM 601 C C . ASP A 1 87 ? -3.454 -9.668 -11.142 1.00 97.81 87 ASP A C 1
ATOM 603 O O . ASP A 1 87 ? -2.809 -8.644 -11.368 1.00 97.81 87 ASP A O 1
ATOM 607 N N . SER A 1 88 ? -3.285 -10.360 -10.008 1.00 97.19 88 SER A N 1
ATOM 608 C CA . SER A 1 88 ? -2.501 -9.879 -8.853 1.00 97.19 88 SER A CA 1
ATOM 609 C C . SER A 1 88 ? -1.012 -9.629 -9.132 1.00 97.19 88 SER A C 1
ATOM 611 O O . SER A 1 88 ? -0.329 -8.974 -8.347 1.00 97.19 88 SER A O 1
ATOM 613 N N . TRP A 1 89 ? -0.477 -10.098 -10.259 1.00 97.38 89 TRP A N 1
ATOM 614 C CA . TRP A 1 89 ? 0.888 -9.772 -10.680 1.00 97.38 89 TRP A CA 1
ATOM 615 C C . TRP A 1 89 ? 1.072 -8.267 -10.946 1.00 97.38 89 TRP A C 1
ATOM 617 O O . TRP A 1 89 ? 2.176 -7.761 -10.775 1.00 97.38 89 TRP A O 1
ATOM 627 N N . ARG A 1 90 ? 0.002 -7.531 -11.293 1.00 97.94 90 ARG A N 1
ATOM 628 C CA . ARG A 1 90 ? 0.030 -6.080 -11.581 1.00 97.94 90 ARG A CA 1
ATOM 629 C C . ARG A 1 90 ? 0.359 -5.212 -10.361 1.00 97.94 90 ARG A C 1
ATOM 631 O O . ARG A 1 90 ? 0.574 -4.016 -10.510 1.00 97.94 90 ARG A O 1
ATOM 638 N N . GLN A 1 91 ? 0.362 -5.805 -9.167 1.00 96.56 91 GLN A N 1
ATOM 639 C CA . GLN A 1 91 ? 0.653 -5.160 -7.882 1.00 96.56 91 GLN A CA 1
ATOM 640 C C . GLN A 1 91 ? 1.899 -5.758 -7.201 1.00 96.56 91 GLN A C 1
ATOM 642 O O . GLN A 1 91 ? 2.028 -5.697 -5.979 1.00 96.56 91 GLN A O 1
ATOM 647 N N . GLN A 1 92 ? 2.800 -6.386 -7.963 1.00 95.31 92 GLN A N 1
ATOM 648 C CA . GLN A 1 92 ? 4.045 -6.987 -7.465 1.00 95.31 92 GLN A CA 1
ATOM 649 C C . GLN A 1 92 ? 5.270 -6.079 -7.690 1.00 95.31 92 GLN A C 1
ATOM 651 O O . GLN A 1 92 ? 5.194 -5.142 -8.488 1.00 95.31 92 GLN A O 1
ATOM 656 N N . PRO A 1 93 ? 6.413 -6.334 -7.016 1.00 96.00 93 PRO A N 1
ATOM 657 C CA . PRO A 1 93 ? 7.651 -5.588 -7.245 1.00 96.00 93 PRO A CA 1
ATOM 658 C C . PRO A 1 93 ? 8.007 -5.423 -8.727 1.00 96.00 93 PRO A C 1
ATOM 660 O O . PRO A 1 93 ? 7.963 -6.391 -9.482 1.00 96.00 93 PRO A O 1
ATOM 663 N N . GLY A 1 94 ? 8.394 -4.206 -9.121 1.00 96.56 94 GLY A N 1
ATOM 664 C CA . GLY A 1 94 ? 8.725 -3.856 -10.510 1.00 96.56 94 GLY A CA 1
ATOM 665 C C . GLY A 1 94 ? 7.547 -3.340 -11.347 1.00 96.56 94 GLY A C 1
ATOM 666 O O . GLY A 1 94 ? 7.760 -2.927 -12.487 1.00 96.56 94 GLY A O 1
ATOM 667 N N . THR A 1 95 ? 6.332 -3.319 -10.788 1.00 97.94 95 THR A N 1
ATOM 668 C CA . THR A 1 95 ? 5.136 -2.744 -11.429 1.00 97.94 95 THR A CA 1
ATOM 669 C C . THR A 1 95 ? 4.844 -1.315 -10.950 1.00 97.94 95 THR A C 1
ATOM 671 O O . THR A 1 95 ? 5.214 -0.969 -9.824 1.00 97.94 95 THR A O 1
ATOM 674 N N . PRO A 1 96 ? 4.114 -0.499 -11.740 1.00 98.00 96 PRO A N 1
ATOM 675 C CA . PRO A 1 96 ? 3.781 0.884 -11.375 1.00 98.00 96 PRO A CA 1
ATOM 676 C C . PRO A 1 96 ? 2.971 1.040 -10.075 1.00 98.00 96 PRO A C 1
ATOM 678 O O . PRO A 1 96 ? 2.985 2.102 -9.449 1.00 98.00 96 PRO A O 1
ATOM 681 N N . ALA A 1 97 ? 2.248 -0.001 -9.654 1.00 97.50 97 ALA A N 1
ATOM 682 C CA . ALA A 1 97 ? 1.405 0.021 -8.458 1.00 97.50 97 ALA A CA 1
ATOM 683 C C . ALA A 1 97 ? 2.158 -0.338 -7.160 1.00 97.50 97 ALA A C 1
ATOM 685 O O . ALA A 1 97 ? 1.619 -0.168 -6.065 1.00 97.50 97 ALA A O 1
ATOM 686 N N . TYR A 1 98 ? 3.384 -0.863 -7.250 1.00 95.94 98 TYR A N 1
ATOM 687 C CA . TYR A 1 98 ? 4.087 -1.407 -6.091 1.00 95.94 98 TYR A CA 1
ATOM 688 C C . TYR A 1 98 ? 4.935 -0.351 -5.372 1.00 95.94 98 TYR A C 1
ATOM 690 O O . TYR A 1 98 ? 5.902 0.167 -5.920 1.00 95.94 98 TYR A O 1
ATOM 698 N N . CYS A 1 99 ? 4.606 -0.073 -4.105 1.00 93.38 99 CYS A N 1
ATOM 699 C CA . CYS A 1 99 ? 5.335 0.873 -3.245 1.00 93.38 99 CYS A CA 1
ATOM 700 C C . CYS A 1 99 ? 5.451 2.304 -3.816 1.00 93.38 99 CYS A C 1
ATOM 702 O O . CYS A 1 99 ? 6.445 2.992 -3.585 1.00 93.38 99 CYS A O 1
ATOM 704 N N . THR A 1 100 ? 4.417 2.771 -4.523 1.00 95.38 100 THR A N 1
ATOM 705 C CA . THR A 1 100 ? 4.382 4.086 -5.189 1.00 95.38 100 THR A CA 1
ATOM 706 C C . THR A 1 100 ? 3.422 5.100 -4.555 1.00 95.38 100 THR A C 1
ATOM 708 O O . THR A 1 100 ? 3.333 6.216 -5.058 1.00 95.38 100 THR A O 1
ATOM 711 N N . GLU A 1 101 ? 2.750 4.769 -3.443 1.00 95.81 101 GLU A N 1
ATOM 712 C CA . GLU A 1 101 ? 1.859 5.666 -2.672 1.00 95.81 101 GLU A CA 1
ATOM 713 C C . GLU A 1 101 ? 0.889 6.467 -3.557 1.00 95.81 101 GLU A C 1
ATOM 715 O O . GLU A 1 101 ? 1.068 7.668 -3.772 1.00 95.81 101 GLU A O 1
ATOM 720 N N . LEU A 1 102 ? -0.122 5.793 -4.100 1.00 96.62 102 LEU A N 1
ATOM 721 C CA . LEU A 1 102 ? -1.051 6.365 -5.073 1.00 96.62 102 LEU A CA 1
ATOM 722 C C . LEU A 1 102 ? -2.444 6.547 -4.463 1.00 96.62 102 LEU A C 1
ATOM 724 O O . LEU A 1 102 ? -2.859 5.750 -3.625 1.00 96.62 102 LEU A O 1
ATOM 728 N N . SER A 1 103 ? -3.173 7.572 -4.904 1.00 96.94 103 SER A N 1
ATOM 729 C CA . SER A 1 103 ? -4.615 7.697 -4.658 1.00 96.94 103 SER A CA 1
ATOM 730 C C . SER A 1 103 ? -5.401 6.687 -5.499 1.00 96.94 103 SER A C 1
ATOM 732 O O . SER A 1 103 ? -4.849 6.092 -6.428 1.00 96.94 103 SER A O 1
ATOM 734 N N . CYS A 1 104 ? -6.699 6.516 -5.226 1.00 96.56 104 CYS A N 1
ATOM 735 C CA . CYS A 1 104 ? -7.565 5.615 -5.998 1.00 96.56 104 CYS A CA 1
ATOM 736 C C . CYS A 1 104 ? -7.434 5.772 -7.527 1.00 96.56 104 CYS A C 1
ATOM 738 O O . CYS A 1 104 ? -7.121 4.779 -8.189 1.00 96.56 104 CYS A O 1
ATOM 740 N N . PRO A 1 105 ? -7.609 6.976 -8.117 1.00 96.25 105 PRO A N 1
ATOM 741 C CA . PRO A 1 105 ? -7.520 7.132 -9.569 1.00 96.25 105 PRO A CA 1
ATOM 742 C C . PRO A 1 105 ? -6.133 6.787 -10.115 1.00 96.25 105 PRO A C 1
ATOM 744 O O . PRO A 1 105 ? -6.010 6.114 -11.135 1.00 96.25 105 PRO A O 1
ATOM 747 N N . ALA A 1 106 ? -5.078 7.216 -9.418 1.00 97.12 106 ALA A N 1
ATOM 748 C CA . ALA A 1 106 ? -3.709 6.970 -9.846 1.00 97.12 106 ALA A CA 1
ATOM 749 C C . ALA A 1 106 ? -3.337 5.482 -9.748 1.00 97.12 106 ALA A C 1
ATOM 751 O O . ALA A 1 106 ? -2.654 4.963 -10.628 1.00 97.12 106 ALA A O 1
ATOM 752 N N . LEU A 1 107 ? -3.823 4.782 -8.719 1.00 97.94 107 LEU A N 1
ATOM 753 C CA . LEU A 1 107 ? -3.608 3.349 -8.550 1.00 97.94 107 LEU A CA 1
ATOM 754 C C . LEU A 1 107 ? -4.291 2.542 -9.658 1.00 97.94 107 LEU A C 1
ATOM 756 O O . LEU A 1 107 ? -3.679 1.627 -10.202 1.00 97.94 107 LEU A O 1
ATOM 760 N N . VAL A 1 108 ? -5.523 2.897 -10.033 1.00 97.94 108 VAL A N 1
ATOM 761 C CA . VAL A 1 108 ? -6.224 2.253 -11.157 1.00 97.94 108 VAL A CA 1
ATOM 762 C C . VAL A 1 108 ? -5.418 2.400 -12.451 1.00 97.94 108 VAL A C 1
ATOM 764 O O . VAL A 1 108 ? -5.177 1.403 -13.133 1.00 97.94 108 VAL A O 1
ATOM 767 N N . THR A 1 109 ? -4.923 3.605 -12.747 1.00 98.06 109 THR A N 1
ATOM 768 C CA . THR A 1 109 ? -4.043 3.849 -13.903 1.00 98.06 109 THR A CA 1
ATOM 769 C C . THR A 1 109 ? -2.760 3.016 -13.828 1.00 98.06 109 THR A C 1
ATOM 771 O O . THR A 1 109 ? -2.367 2.390 -14.809 1.00 98.06 109 THR A O 1
ATOM 774 N N . ALA A 1 110 ? -2.122 2.949 -12.658 1.00 98.06 110 ALA A N 1
ATOM 775 C CA . ALA A 1 110 ? -0.891 2.190 -12.452 1.00 98.06 110 ALA A CA 1
ATOM 776 C C . ALA A 1 110 ? -1.074 0.672 -12.650 1.00 98.06 110 ALA A C 1
ATOM 778 O O . ALA A 1 110 ? -0.226 0.025 -13.262 1.00 98.06 110 ALA A O 1
ATOM 779 N N . LEU A 1 111 ? -2.192 0.103 -12.185 1.00 98.31 111 LEU A N 1
ATOM 780 C CA . LEU A 1 111 ? -2.535 -1.308 -12.406 1.00 98.31 111 LEU A CA 1
ATOM 781 C C . LEU A 1 111 ? -2.753 -1.619 -13.895 1.00 98.31 111 LEU A C 1
ATOM 783 O O . LEU A 1 111 ? -2.425 -2.711 -14.362 1.00 98.31 111 LEU A O 1
ATOM 787 N N . GLN A 1 112 ? -3.315 -0.673 -14.648 1.00 97.81 112 GLN A N 1
ATOM 788 C CA . GLN A 1 112 ? -3.532 -0.812 -16.090 1.00 97.81 112 GLN A CA 1
ATOM 789 C C . GLN A 1 112 ? -2.235 -0.677 -16.892 1.00 97.81 112 GLN A C 1
ATOM 791 O O . GLN A 1 112 ? -2.081 -1.360 -17.900 1.00 97.81 112 GLN A O 1
ATOM 796 N N . ALA A 1 113 ? -1.301 0.155 -16.429 1.00 97.69 113 ALA A N 1
ATOM 797 C CA . ALA A 1 113 ? 0.001 0.371 -17.057 1.00 97.69 113 ALA A CA 1
ATOM 798 C C . ALA A 1 113 ? 1.019 -0.758 -16.797 1.00 97.69 113 ALA A C 1
ATOM 800 O O . ALA A 1 113 ? 2.126 -0.720 -17.331 1.00 97.69 113 ALA A O 1
ATOM 801 N N . ALA A 1 114 ? 0.684 -1.752 -15.966 1.00 97.44 114 ALA A N 1
ATOM 802 C CA . ALA A 1 114 ? 1.580 -2.863 -15.670 1.00 97.44 114 ALA A CA 1
ATOM 803 C C . ALA A 1 114 ? 1.908 -3.681 -16.933 1.00 97.44 114 ALA A C 1
ATOM 805 O O . ALA A 1 114 ? 1.019 -4.122 -17.662 1.00 97.44 114 ALA A O 1
ATOM 806 N N . ASP A 1 115 ? 3.198 -3.938 -17.140 1.00 97.19 115 ASP A N 1
ATOM 807 C CA . ASP A 1 115 ? 3.740 -4.633 -18.308 1.00 97.19 115 ASP A CA 1
ATOM 808 C C . ASP A 1 115 ? 4.508 -5.886 -17.858 1.00 97.19 115 ASP A C 1
ATOM 810 O O . ASP A 1 115 ? 5.480 -5.796 -17.097 1.00 97.19 115 ASP A O 1
ATOM 814 N N . ARG A 1 116 ? 4.066 -7.066 -18.314 1.00 95.25 116 ARG A N 1
ATOM 815 C CA . ARG A 1 116 ? 4.654 -8.358 -17.921 1.00 95.25 116 ARG A CA 1
ATOM 816 C C . ARG A 1 116 ? 6.107 -8.507 -18.368 1.00 95.25 116 ARG A C 1
ATOM 818 O O . ARG A 1 116 ? 6.877 -9.125 -17.637 1.00 95.25 116 ARG A O 1
ATOM 825 N N . ASP A 1 117 ? 6.486 -7.930 -19.504 1.00 96.81 117 ASP A N 1
ATOM 826 C CA . ASP A 1 117 ? 7.816 -8.104 -20.094 1.00 96.81 117 ASP A CA 1
ATOM 827 C C . ASP A 1 117 ? 8.842 -7.173 -19.427 1.00 96.81 117 ASP A C 1
ATOM 829 O O . ASP A 1 117 ? 9.999 -7.544 -19.193 1.00 96.81 117 ASP A O 1
ATOM 833 N N . ARG A 1 118 ? 8.407 -5.970 -19.027 1.00 96.00 118 ARG A N 1
ATOM 834 C CA . ARG A 1 118 ? 9.253 -5.005 -18.297 1.00 96.00 118 ARG A CA 1
ATOM 835 C C . ARG A 1 118 ? 9.395 -5.327 -16.809 1.00 96.00 118 ARG A C 1
ATOM 837 O O . ARG A 1 118 ? 10.435 -5.027 -16.225 1.00 96.00 118 ARG A O 1
ATOM 844 N N . THR A 1 119 ? 8.386 -5.945 -16.189 1.00 95.69 119 THR A N 1
ATOM 845 C CA . THR A 1 119 ? 8.333 -6.150 -14.727 1.00 95.69 119 THR A CA 1
ATOM 846 C C . THR A 1 119 ? 9.585 -6.834 -14.146 1.00 95.69 119 THR A C 1
ATOM 848 O O . THR A 1 119 ? 10.135 -6.298 -13.179 1.00 95.69 119 THR A O 1
ATOM 851 N N . PRO A 1 120 ? 10.098 -7.957 -14.697 1.00 96.38 120 PRO A N 1
ATOM 852 C CA . PRO A 1 120 ? 11.300 -8.602 -14.162 1.00 96.38 120 PRO A CA 1
ATOM 853 C C . PRO A 1 120 ? 12.532 -7.694 -14.217 1.00 96.38 120 PRO A C 1
ATOM 855 O O . PRO A 1 120 ? 13.254 -7.584 -13.230 1.00 96.38 120 PRO A O 1
ATOM 858 N N . HIS A 1 121 ? 12.721 -6.983 -15.331 1.00 96.25 121 HIS A N 1
ATOM 859 C CA . HIS A 1 121 ? 13.840 -6.062 -15.524 1.00 96.25 121 HIS A CA 1
ATOM 860 C C . HIS A 1 121 ? 13.798 -4.904 -14.519 1.00 96.25 121 HIS A C 1
ATOM 862 O O . HIS A 1 121 ? 14.796 -4.617 -13.859 1.00 96.25 121 HIS A O 1
ATOM 868 N N . ASN A 1 122 ? 12.627 -4.284 -14.347 1.00 96.81 122 ASN A N 1
ATOM 869 C CA . ASN A 1 122 ? 12.422 -3.201 -13.385 1.00 96.81 122 ASN A CA 1
ATOM 870 C C . ASN A 1 122 ? 12.666 -3.667 -11.946 1.00 96.81 122 ASN A C 1
ATOM 872 O O . ASN A 1 122 ? 13.316 -2.974 -11.164 1.00 96.81 122 ASN A O 1
ATOM 876 N N . ARG A 1 123 ? 12.153 -4.852 -11.589 1.00 96.12 123 ARG A N 1
ATOM 877 C CA . ARG A 1 123 ? 12.354 -5.452 -10.266 1.00 96.12 123 ARG A CA 1
ATOM 878 C C . ARG A 1 123 ? 13.835 -5.671 -9.986 1.00 96.12 123 ARG A C 1
ATOM 880 O O . ARG A 1 123 ? 14.305 -5.302 -8.915 1.00 96.12 123 ARG A O 1
ATOM 887 N N . ASP A 1 124 ? 14.554 -6.276 -10.924 1.00 95.75 124 ASP A N 1
ATOM 888 C CA . ASP A 1 124 ? 15.962 -6.615 -10.729 1.00 95.75 124 ASP A CA 1
ATOM 889 C C . ASP A 1 124 ? 16.823 -5.342 -10.661 1.00 95.75 124 ASP A C 1
ATOM 891 O O . ASP A 1 124 ? 17.712 -5.248 -9.815 1.00 95.75 124 ASP A O 1
ATOM 895 N N . ALA A 1 125 ? 16.497 -4.316 -11.457 1.00 94.31 125 ALA A N 1
ATOM 896 C CA . ALA A 1 125 ? 17.109 -2.991 -11.352 1.00 94.31 125 ALA A CA 1
ATOM 897 C C . ALA A 1 125 ? 16.879 -2.353 -9.970 1.00 94.31 125 ALA A C 1
ATOM 899 O O . ALA A 1 125 ? 17.842 -1.925 -9.334 1.00 94.31 125 ALA A O 1
ATOM 900 N N . LEU A 1 126 ? 15.637 -2.359 -9.467 1.00 93.19 126 LEU A N 1
ATOM 901 C CA . LEU A 1 126 ? 15.297 -1.850 -8.132 1.00 93.19 126 LEU A CA 1
ATOM 902 C C . LEU A 1 126 ? 16.040 -2.605 -7.025 1.00 93.19 126 LEU A C 1
ATOM 904 O O . LEU A 1 126 ? 16.589 -1.981 -6.121 1.00 93.19 126 LEU A O 1
ATOM 908 N N . ILE A 1 127 ? 16.084 -3.940 -7.088 1.00 90.88 127 ILE A N 1
ATOM 909 C CA . ILE A 1 127 ? 16.794 -4.761 -6.097 1.00 90.88 127 ILE A CA 1
ATOM 910 C C . ILE A 1 127 ? 18.285 -4.425 -6.102 1.00 90.88 127 ILE A C 1
ATOM 912 O O . ILE A 1 127 ? 18.848 -4.170 -5.039 1.00 90.88 127 ILE A O 1
ATOM 916 N N . ASN A 1 128 ? 18.921 -4.382 -7.273 1.00 91.50 128 ASN A N 1
ATOM 917 C CA . ASN A 1 128 ? 20.340 -4.047 -7.385 1.00 91.50 128 ASN A CA 1
ATOM 918 C C . ASN A 1 128 ? 20.632 -2.638 -6.856 1.00 91.50 128 ASN A C 1
ATOM 920 O O . ASN A 1 128 ? 21.614 -2.430 -6.141 1.00 91.50 128 ASN A O 1
ATOM 924 N N . GLU A 1 129 ? 19.768 -1.670 -7.155 1.00 89.25 129 GLU A N 1
ATOM 925 C CA . GLU A 1 129 ? 19.918 -0.310 -6.652 1.00 89.25 129 GLU A CA 1
ATOM 926 C C . GLU A 1 129 ? 19.735 -0.241 -5.130 1.00 89.25 129 GLU A C 1
ATOM 928 O O . GLU A 1 129 ? 20.530 0.402 -4.455 1.00 89.25 129 GLU A O 1
ATOM 933 N N . PHE A 1 130 ? 18.744 -0.928 -4.556 1.00 87.56 130 PHE A N 1
ATOM 934 C CA . PHE A 1 130 ? 18.530 -0.938 -3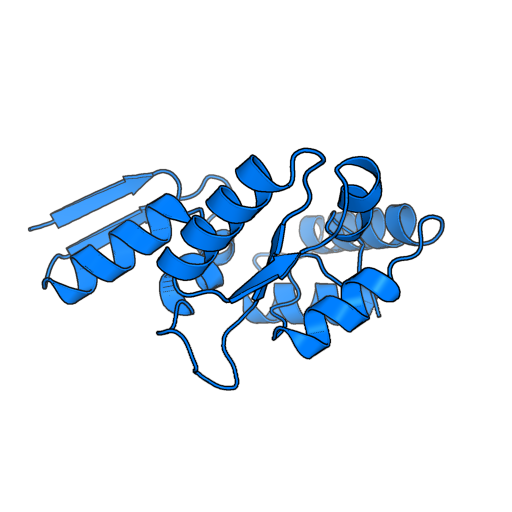.105 1.00 87.56 130 PHE A CA 1
ATOM 935 C C . PHE A 1 130 ? 19.612 -1.703 -2.339 1.00 87.56 130 PHE A C 1
ATOM 937 O O . PHE A 1 130 ? 19.919 -1.331 -1.213 1.00 87.56 130 PHE A O 1
ATOM 944 N N . MET A 1 131 ? 20.197 -2.743 -2.936 1.00 85.69 131 MET A N 1
ATOM 945 C CA . MET A 1 131 ? 21.310 -3.492 -2.342 1.00 85.69 131 MET A CA 1
ATOM 946 C C . MET A 1 131 ? 22.640 -2.735 -2.411 1.00 85.69 131 MET A C 1
ATOM 948 O O . MET A 1 131 ? 23.496 -2.928 -1.551 1.00 85.69 131 MET A O 1
ATOM 952 N N . SER A 1 132 ? 22.836 -1.914 -3.446 1.00 88.25 132 SER A N 1
ATOM 953 C CA . SER A 1 132 ? 24.056 -1.116 -3.636 1.00 88.25 132 SER A CA 1
ATOM 954 C C . SER A 1 132 ? 23.980 0.260 -2.974 1.00 88.25 132 SER A C 1
ATOM 956 O O . SER A 1 132 ? 25.007 0.842 -2.622 1.00 88.25 132 SER A O 1
ATOM 958 N N . ALA A 1 133 ? 22.769 0.781 -2.782 1.00 79.94 133 ALA A N 1
ATOM 959 C CA . ALA A 1 133 ? 22.532 1.975 -1.997 1.00 79.94 133 ALA A CA 1
ATOM 960 C C . ALA A 1 133 ? 22.753 1.692 -0.505 1.00 79.94 133 ALA A C 1
ATOM 962 O O . ALA A 1 133 ? 22.419 0.625 0.006 1.00 79.94 133 ALA A O 1
ATOM 963 N N . GLY A 1 134 ? 23.284 2.683 0.214 1.00 80.19 134 GLY A N 1
ATOM 964 C CA . GLY A 1 134 ? 23.209 2.703 1.674 1.00 80.19 134 GLY A CA 1
ATOM 965 C C . GLY A 1 134 ? 21.764 2.854 2.170 1.00 80.19 134 GLY A C 1
ATOM 966 O O . GLY A 1 134 ? 20.801 2.705 1.419 1.00 80.19 134 GLY A O 1
ATOM 967 N N . GLU A 1 135 ? 21.594 3.201 3.444 1.00 82.19 135 GLU A N 1
ATOM 968 C CA . GLU A 1 135 ? 20.260 3.425 4.006 1.00 82.19 135 GLU A CA 1
ATOM 969 C C . GLU A 1 135 ? 19.530 4.564 3.272 1.00 82.19 135 GLU A C 1
ATOM 971 O O . GLU A 1 135 ? 19.986 5.709 3.236 1.00 82.19 135 GLU A O 1
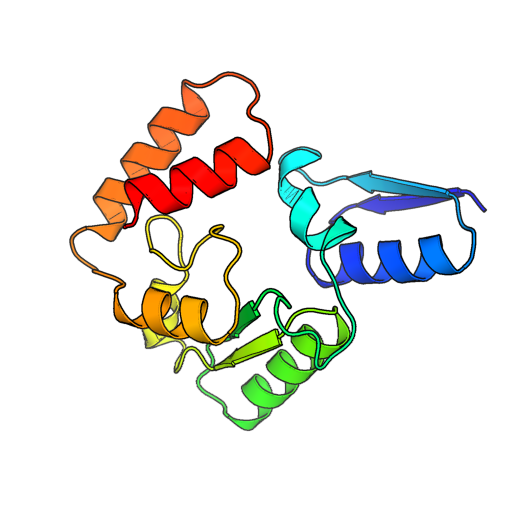ATOM 976 N N . LEU A 1 136 ? 18.387 4.241 2.663 1.00 85.19 136 LEU A N 1
ATOM 977 C CA . LEU A 1 136 ? 17.540 5.201 1.963 1.00 85.19 136 LEU A CA 1
ATOM 978 C C . LEU A 1 136 ? 16.392 5.650 2.852 1.00 85.19 136 LEU A C 1
ATOM 980 O O . LEU A 1 136 ? 15.790 4.855 3.578 1.00 85.19 136 LEU A O 1
ATOM 984 N N . THR A 1 137 ? 16.031 6.923 2.720 1.00 90.62 137 THR A N 1
ATOM 985 C CA . THR A 1 137 ? 14.794 7.434 3.306 1.00 90.62 137 THR A CA 1
ATOM 986 C C . THR A 1 137 ? 13.587 6.813 2.607 1.00 90.62 137 THR A C 1
ATOM 988 O O . THR A 1 137 ? 13.626 6.491 1.417 1.00 90.62 137 THR A O 1
ATOM 991 N N . HIS A 1 138 ? 12.476 6.698 3.332 1.00 91.56 138 HIS A N 1
ATOM 992 C CA . HIS A 1 138 ? 11.223 6.189 2.776 1.00 91.56 138 HIS A CA 1
ATOM 993 C C . HIS A 1 138 ? 10.762 6.971 1.532 1.00 91.56 138 HIS A C 1
ATOM 995 O O . HIS A 1 138 ? 10.410 6.383 0.512 1.00 91.56 138 HIS A O 1
ATOM 1001 N N . ALA A 1 139 ? 10.865 8.303 1.565 1.00 92.50 139 ALA A N 1
ATOM 1002 C CA . ALA A 1 139 ? 10.531 9.149 0.419 1.00 92.50 139 ALA A CA 1
ATOM 1003 C C . ALA A 1 139 ? 11.405 8.854 -0.816 1.00 92.50 139 ALA A C 1
ATOM 1005 O O . ALA A 1 139 ? 10.895 8.832 -1.936 1.00 92.50 139 ALA A O 1
ATOM 1006 N N . ALA A 1 140 ? 12.703 8.581 -0.624 1.00 92.31 140 ALA A N 1
ATOM 1007 C CA . ALA A 1 140 ? 13.596 8.200 -1.717 1.00 92.31 140 ALA A CA 1
ATOM 1008 C C . ALA A 1 140 ? 13.223 6.831 -2.308 1.00 92.31 140 ALA A C 1
ATOM 1010 O O . ALA A 1 140 ? 13.257 6.666 -3.526 1.00 92.31 140 ALA A O 1
ATOM 1011 N N . ILE A 1 141 ? 12.808 5.873 -1.471 1.00 91.94 141 ILE A N 1
ATOM 1012 C CA . ILE A 1 141 ? 12.320 4.561 -1.923 1.00 91.94 141 ILE A CA 1
ATOM 1013 C C . ILE A 1 141 ? 11.081 4.729 -2.811 1.00 91.94 141 ILE A C 1
ATOM 1015 O O . ILE A 1 141 ? 11.037 4.181 -3.913 1.00 91.94 141 ILE A O 1
ATOM 1019 N N . VAL A 1 142 ? 10.090 5.511 -2.373 1.00 94.94 142 VAL A N 1
ATOM 1020 C CA . VAL A 1 142 ? 8.862 5.763 -3.148 1.00 94.94 142 VAL A CA 1
ATOM 1021 C C . VAL A 1 142 ? 9.179 6.458 -4.475 1.00 94.94 142 VAL A C 1
ATOM 1023 O O . VAL A 1 142 ? 8.691 6.039 -5.524 1.00 94.94 142 VAL A O 1
ATOM 1026 N N . ALA A 1 143 ? 10.031 7.488 -4.453 1.00 94.88 143 ALA A N 1
ATOM 1027 C CA . ALA A 1 143 ? 10.427 8.219 -5.656 1.00 94.88 143 ALA A CA 1
ATOM 1028 C C . ALA A 1 143 ? 11.144 7.323 -6.681 1.00 94.88 143 ALA A C 1
ATOM 1030 O O . ALA A 1 143 ? 10.859 7.417 -7.873 1.00 94.88 143 ALA A O 1
ATOM 1031 N N . ARG A 1 144 ? 12.026 6.423 -6.229 1.00 93.88 144 ARG A N 1
ATOM 1032 C CA . ARG A 1 144 ? 12.731 5.474 -7.106 1.00 93.88 144 ARG A CA 1
ATOM 1033 C C . ARG A 1 144 ? 11.806 4.436 -7.720 1.00 93.88 144 ARG A C 1
ATOM 1035 O O . ARG A 1 144 ? 11.898 4.211 -8.923 1.00 93.88 144 ARG A O 1
ATOM 1042 N N . ASN A 1 145 ? 10.894 3.857 -6.929 1.00 95.31 145 ASN A N 1
ATOM 1043 C CA . ASN A 1 145 ? 9.878 2.950 -7.472 1.00 95.31 145 ASN A CA 1
ATOM 1044 C C . ASN A 1 145 ? 9.111 3.656 -8.595 1.00 95.31 145 ASN A C 1
ATOM 1046 O O . ASN A 1 145 ? 9.118 3.171 -9.718 1.00 95.31 145 ASN A O 1
ATOM 1050 N N . ARG A 1 146 ? 8.585 4.864 -8.337 1.00 96.25 146 ARG A N 1
ATOM 1051 C CA . ARG A 1 146 ? 7.883 5.665 -9.355 1.00 96.25 146 ARG A CA 1
ATOM 1052 C C . ARG A 1 146 ? 8.727 5.911 -10.609 1.00 96.25 146 ARG A C 1
ATOM 1054 O O . ARG A 1 146 ? 8.197 5.802 -11.703 1.00 96.25 146 ARG A O 1
ATOM 1061 N N . ALA A 1 147 ? 10.008 6.249 -10.461 1.00 95.19 147 ALA A N 1
ATOM 1062 C CA . ALA A 1 147 ? 10.877 6.575 -11.591 1.00 95.19 147 ALA A CA 1
ATOM 1063 C C . ALA A 1 147 ? 11.198 5.361 -12.478 1.00 95.19 147 ALA A C 1
ATOM 1065 O O . ALA A 1 147 ? 11.220 5.487 -13.698 1.00 95.19 147 ALA A O 1
ATOM 1066 N N . ILE A 1 148 ? 11.448 4.194 -11.879 1.00 94.06 148 ILE A N 1
ATOM 1067 C CA . ILE A 1 148 ? 11.846 2.986 -12.619 1.00 94.06 148 ILE A CA 1
ATOM 1068 C C . ILE A 1 148 ? 10.644 2.301 -13.270 1.00 94.06 148 ILE A C 1
ATOM 1070 O O . ILE A 1 148 ? 10.768 1.720 -14.348 1.00 94.06 148 ILE A O 1
ATOM 1074 N N . THR A 1 149 ? 9.478 2.358 -12.628 1.00 93.12 149 THR A N 1
ATOM 1075 C CA . THR A 1 149 ? 8.284 1.644 -13.089 1.00 93.12 149 THR A CA 1
ATOM 1076 C C . THR A 1 149 ? 7.314 2.515 -13.883 1.00 93.12 149 THR A C 1
ATOM 1078 O O . THR A 1 149 ? 6.201 2.063 -14.127 1.00 93.12 149 THR A O 1
ATOM 1081 N N . ALA A 1 150 ? 7.684 3.751 -14.230 1.00 81.81 150 ALA A N 1
ATOM 1082 C CA . ALA A 1 150 ? 6.878 4.617 -15.091 1.00 81.81 150 ALA A CA 1
ATOM 1083 C C . ALA A 1 150 ? 6.808 4.127 -16.554 1.00 81.81 150 ALA A C 1
ATOM 1085 O O . ALA A 1 150 ? 7.710 3.382 -17.034 1.00 81.81 150 ALA A O 1
#

Sequence (150 aa):
MNISIIGAGNIGATLARKLAAAGHTLRLANSRGPNSIQTLAEKGQPAGQPDRLAIPVAGDDPQAKAVAMTLVDATGFDAVDAGSLSDSWRQQPGTPAYCTELSCPALVTALQAADRDRTPHNRDALINEFMSAGELTHAAIVARNRAITA

pLDDT: mean 92.98, std 4.9, range [79.94, 98.38]

Radius of gyration: 16.06 Å; chains: 1; bounding box: 42×28×49 Å

Foldseek 3Di:
DEEEDEDQDLVRLLVLVVVVVVVYHYHYDYPVGDLVRCCLNPQQAQPPDPLAFEDEFAADDPVVRVVVQVSSNSSRHHYDHQYHPVLCVCADAQFQLDLQRGHRVSNVVRSVLGDPVRRVVLRVVLVVCVVPDDDDHSVVNNVSSNVSND

Secondary structure (DSSP, 8-state):
-EEEEE--SHHHHHHHHHHHHTT-EEEEE-TT-GGGGHHHHH----TT-TT-BEEEE--SSHHHHHHHHHHHHHTTSEEEE---GGGGGGGSTTSTTTTS--BHHHHHHHHHS--TTHHHHHHHHHHHHHHHS-SPPHHHHHHHHHHH--